Protein AF-A0A920IRC1-F1 (afdb_monomer)

pLDDT: mean 88.24, std 9.73, range [60.34, 98.38]

Radius of gyration: 13.2 Å; Cα contacts (8 Å, |Δi|>4): 108; chains: 1; bounding box: 29×29×32 Å

Secondary structure (DSSP, 8-state):
-HHHHHHTTHHHHHHHHHHTT-----STHHHHTTEEEEEE-TTSSS-EEEE---SEEEEE-TTTTT-TTHHHHHHHHTTS-B-

Foldseek 3Di:
DQVVCVVVVVLVVVLVCVVVVNDQDDPDVSNFQQEQWEWDCPPHPDIDIDGHSHNHFFYEYPCCVVDVRNVVVCVVVVVTPYD

Solvent-accessible surface area (backbone atoms only — not comparable to full-atom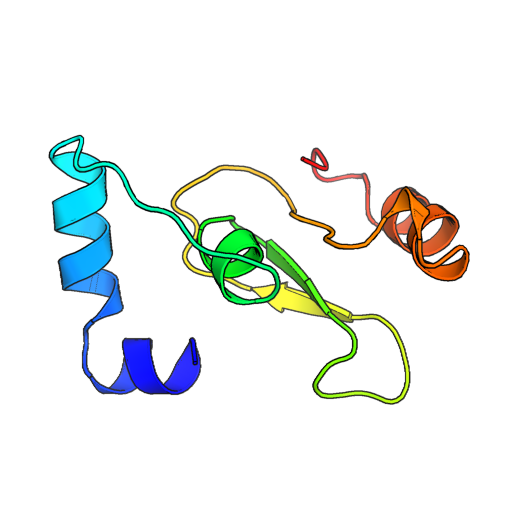 values): 4873 Å² total; per-residue (Å²): 108,71,67,60,32,54,76,68,50,44,54,60,56,51,51,53,39,49,76,71,68,50,90,80,85,51,63,63,76,51,48,23,40,44,15,36,21,22,55,46,43,92,87,45,104,49,79,41,83,41,83,43,69,52,78,36,92,34,31,26,50,70,59,43,92,77,38,75,71,43,50,63,52,46,68,74,57,52,95,44,60,73,93

Sequence (83 aa):
MLAVWREWNLNNILEQAYKKGIIMSGVSAGAICWFDQGITDSFKDHQSVLPCLGFVNGICCPHYDEEPERIPFVKKNSGIRCH

Mean predicted aligned error: 4.5 Å

Stru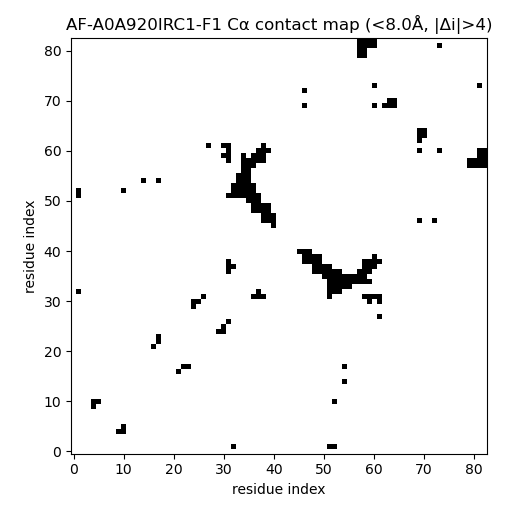cture (mmCIF, N/CA/C/O backbone):
data_AF-A0A920IRC1-F1
#
_entry.id   AF-A0A920IRC1-F1
#
loop_
_atom_site.group_PDB
_atom_site.id
_atom_site.type_symbol
_atom_site.label_atom_id
_atom_site.label_alt_id
_atom_site.label_comp_id
_atom_site.label_asym_id
_atom_site.label_entity_id
_atom_site.label_seq_id
_atom_site.pdbx_PDB_ins_code
_atom_site.Cartn_x
_atom_site.Cartn_y
_atom_site.Cartn_z
_atom_site.occupancy
_atom_site.B_iso_or_equiv
_atom_site.auth_seq_id
_atom_site.auth_comp_id
_atom_site.auth_asym_id
_atom_site.auth_atom_id
_atom_site.pdbx_PDB_model_num
ATOM 1 N N . MET A 1 1 ? -0.976 -10.143 4.394 1.00 91.50 1 MET A N 1
ATOM 2 C CA . MET A 1 1 ? -1.258 -8.909 5.164 1.00 91.50 1 MET A CA 1
ATOM 3 C C . MET A 1 1 ? -2.641 -8.342 4.851 1.00 91.50 1 MET A C 1
ATOM 5 O O . MET A 1 1 ? -3.519 -8.500 5.683 1.00 91.50 1 MET A O 1
ATOM 9 N N . LEU A 1 2 ? -2.877 -7.767 3.662 1.00 94.19 2 LEU A N 1
ATOM 10 C CA . LEU A 1 2 ? -4.149 -7.101 3.315 1.00 94.19 2 LEU A CA 1
ATOM 11 C C . LEU A 1 2 ? -5.404 -7.964 3.523 1.00 94.19 2 LEU A C 1
ATOM 13 O O . LEU A 1 2 ? -6.393 -7.473 4.052 1.00 94.19 2 LEU A O 1
ATOM 17 N N . ALA A 1 3 ? -5.358 -9.245 3.143 1.00 94.00 3 ALA A N 1
ATOM 18 C CA . ALA A 1 3 ? -6.477 -10.166 3.352 1.00 94.00 3 ALA A CA 1
ATOM 19 C C . ALA A 1 3 ? -6.826 -10.322 4.843 1.00 94.00 3 ALA A C 1
ATOM 21 O O . ALA A 1 3 ? -7.976 -10.150 5.219 1.00 94.00 3 ALA A O 1
ATOM 22 N N . VAL A 1 4 ? -5.818 -10.542 5.696 1.00 96.19 4 VAL A N 1
ATOM 23 C CA . VAL A 1 4 ? -5.988 -10.656 7.157 1.00 96.19 4 VAL A CA 1
ATOM 24 C C . VAL A 1 4 ? -6.522 -9.353 7.754 1.00 96.19 4 VAL A C 1
ATOM 26 O O . VAL A 1 4 ? -7.396 -9.369 8.610 1.00 96.19 4 VAL A O 1
ATOM 29 N N . TRP A 1 5 ? -6.033 -8.204 7.282 1.00 96.44 5 TRP A N 1
ATOM 30 C CA . TRP A 1 5 ? -6.509 -6.905 7.756 1.00 96.44 5 TRP A CA 1
ATOM 31 C C . TRP A 1 5 ? -7.975 -6.658 7.410 1.00 96.44 5 TRP A C 1
ATOM 33 O O . TRP A 1 5 ? -8.695 -6.095 8.227 1.00 96.44 5 TRP A O 1
ATOM 43 N N . ARG A 1 6 ? -8.419 -7.085 6.224 1.00 95.56 6 ARG A N 1
ATOM 44 C CA . ARG A 1 6 ? -9.829 -7.008 5.824 1.00 95.56 6 ARG A CA 1
ATOM 45 C C . ARG A 1 6 ? -10.686 -7.981 6.632 1.00 95.56 6 ARG A C 1
ATOM 47 O O . ARG A 1 6 ? -11.710 -7.567 7.157 1.00 95.56 6 ARG A O 1
ATOM 54 N N . GLU A 1 7 ? -10.227 -9.220 6.803 1.00 97.62 7 GLU A N 1
ATOM 55 C CA . GLU A 1 7 ? -10.905 -10.240 7.618 1.00 97.62 7 GLU A CA 1
ATOM 56 C C . GLU A 1 7 ? -11.165 -9.748 9.049 1.00 97.62 7 GLU A C 1
ATOM 58 O O . GLU A 1 7 ? -12.219 -9.988 9.628 1.00 97.62 7 GLU A O 1
ATOM 63 N N . TRP A 1 8 ? -10.214 -9.009 9.624 1.00 97.69 8 TRP A N 1
ATOM 64 C CA . TRP A 1 8 ? -10.311 -8.497 10.992 1.00 97.69 8 TRP A CA 1
ATOM 65 C C . TRP A 1 8 ? -10.836 -7.060 11.083 1.00 97.69 8 TRP A C 1
ATOM 67 O O . TRP A 1 8 ? -10.766 -6.453 12.150 1.00 97.69 8 TRP A O 1
ATOM 77 N N . ASN A 1 9 ? -11.354 -6.491 9.988 1.00 96.56 9 ASN A N 1
ATOM 78 C CA . ASN A 1 9 ? -11.827 -5.100 9.905 1.00 96.56 9 ASN A CA 1
ATOM 79 C C . ASN A 1 9 ? -10.782 -4.035 10.298 1.00 96.56 9 ASN A C 1
ATOM 81 O O . ASN A 1 9 ? -11.122 -2.884 10.590 1.00 96.56 9 ASN A O 1
ATOM 85 N N . LEU A 1 10 ? -9.494 -4.386 10.281 1.00 97.00 10 LEU A N 1
ATOM 86 C CA . LEU A 1 10 ? -8.404 -3.471 10.600 1.00 97.00 10 LEU A CA 1
ATOM 87 C C . LEU A 1 10 ? -8.295 -2.351 9.557 1.00 97.00 10 LEU A C 1
ATOM 89 O O . LEU A 1 10 ? -7.938 -1.230 9.905 1.00 97.00 10 LEU A O 1
ATOM 93 N N . ASN A 1 11 ? -8.665 -2.614 8.300 1.00 96.31 11 ASN A N 1
ATOM 94 C CA . ASN A 1 11 ? -8.729 -1.598 7.246 1.00 96.31 11 ASN A CA 1
ATOM 95 C C . ASN A 1 11 ? -9.611 -0.400 7.643 1.00 96.31 11 ASN A C 1
ATOM 97 O O . ASN A 1 11 ? -9.214 0.735 7.406 1.00 96.31 11 ASN A O 1
ATOM 101 N N . ASN A 1 12 ? -10.746 -0.634 8.311 1.00 97.25 12 ASN A N 1
ATOM 102 C CA . ASN A 1 12 ? -11.647 0.438 8.746 1.00 97.25 12 ASN A CA 1
ATOM 103 C C . ASN A 1 12 ? -11.011 1.286 9.859 1.00 97.25 12 ASN A C 1
ATOM 105 O O . ASN A 1 12 ? -11.135 2.509 9.872 1.00 97.25 12 ASN A O 1
ATOM 109 N N . ILE A 1 13 ? -10.305 0.641 10.793 1.00 97.69 13 ILE A N 1
ATOM 110 C CA . ILE A 1 13 ? -9.598 1.321 11.887 1.00 97.69 13 ILE A CA 1
ATOM 111 C C . ILE A 1 13 ? -8.456 2.175 11.325 1.00 97.69 13 ILE A C 1
ATOM 113 O O . ILE A 1 13 ? -8.302 3.336 11.703 1.00 97.69 13 ILE A O 1
ATOM 117 N N . LEU A 1 14 ? -7.683 1.617 10.390 1.00 97.56 14 LEU A N 1
ATOM 118 C CA . LEU A 1 14 ? -6.586 2.316 9.724 1.00 97.56 14 LEU A CA 1
ATOM 119 C C . LEU A 1 14 ? -7.095 3.494 8.884 1.00 97.56 14 LEU A C 1
ATOM 121 O O . LEU A 1 14 ? -6.499 4.565 8.920 1.00 97.56 14 LEU A O 1
ATOM 125 N N . GLU A 1 15 ? -8.230 3.346 8.199 1.00 97.25 15 GLU A N 1
ATOM 126 C CA . GLU A 1 15 ? -8.846 4.439 7.440 1.00 97.25 15 GLU A CA 1
ATOM 127 C C . GLU A 1 15 ? -9.279 5.589 8.362 1.00 97.25 15 GLU A C 1
ATOM 129 O O . GLU A 1 15 ? -9.064 6.763 8.057 1.00 97.25 15 GLU A O 1
ATOM 134 N N . GLN A 1 16 ? -9.854 5.274 9.525 1.00 98.06 16 GLN A N 1
ATOM 135 C CA . GLN A 1 16 ? -10.201 6.289 10.521 1.00 98.06 16 GLN A CA 1
ATOM 136 C C . GLN A 1 16 ? -8.962 6.993 11.076 1.00 98.06 16 GLN A C 1
ATOM 138 O O . GLN A 1 16 ? -8.988 8.209 11.262 1.00 98.06 16 GLN A O 1
ATOM 143 N N . ALA A 1 17 ? -7.886 6.250 11.347 1.00 97.94 17 ALA A N 1
ATOM 144 C CA . ALA A 1 17 ? -6.616 6.817 11.789 1.00 97.94 17 ALA A CA 1
ATOM 145 C C . ALA A 1 17 ? -6.034 7.766 10.730 1.00 97.94 17 ALA A C 1
ATOM 147 O O . ALA A 1 17 ? -5.695 8.908 11.047 1.00 97.94 17 ALA A O 1
ATOM 148 N N . TYR A 1 18 ? -6.019 7.334 9.467 1.00 97.25 18 TYR A N 1
ATOM 149 C CA . TYR A 1 18 ? -5.585 8.138 8.329 1.00 97.25 18 TYR A CA 1
ATOM 150 C C . TYR A 1 18 ? -6.380 9.443 8.206 1.00 97.25 18 TYR A C 1
ATOM 152 O O . TYR A 1 18 ? -5.798 10.526 8.169 1.00 97.25 18 TYR A O 1
ATOM 160 N N . LYS A 1 19 ? -7.718 9.365 8.248 1.00 97.25 19 LYS A N 1
ATOM 161 C CA . LYS A 1 19 ? -8.609 10.540 8.183 1.00 97.25 19 LYS A CA 1
ATOM 162 C C . LYS A 1 19 ? -8.442 11.499 9.365 1.00 97.25 19 LYS A C 1
ATOM 164 O O . LYS A 1 19 ? -8.766 12.675 9.239 1.00 97.25 19 LYS A O 1
ATOM 169 N N . LYS A 1 20 ? -7.930 11.023 10.504 1.00 98.38 20 LYS A N 1
ATOM 170 C CA . LYS A 1 20 ? -7.584 11.849 11.673 1.00 98.38 20 LYS A CA 1
ATOM 171 C C . LYS A 1 20 ? -6.199 12.499 11.571 1.00 98.38 20 LYS A C 1
ATOM 173 O O . LYS A 1 20 ? -5.789 13.175 12.509 1.00 98.38 20 LYS A O 1
ATOM 178 N N . GLY A 1 21 ? -5.477 12.298 10.468 1.00 97.12 21 GLY A N 1
ATOM 179 C CA . GLY A 1 21 ? -4.135 12.843 10.269 1.00 97.12 21 GLY A CA 1
ATOM 180 C C . GLY A 1 21 ? -3.045 12.100 11.044 1.00 97.12 21 GLY A C 1
ATOM 181 O O . GLY A 1 21 ? -1.964 12.649 11.244 1.00 97.12 21 GLY A O 1
ATOM 182 N N . ILE A 1 22 ? -3.308 10.868 11.500 1.00 98.06 22 ILE A N 1
ATOM 183 C CA . ILE A 1 22 ? -2.279 10.042 12.139 1.00 98.06 22 ILE A CA 1
ATOM 184 C C . ILE A 1 22 ? -1.237 9.655 11.087 1.00 98.06 22 ILE A C 1
ATOM 186 O O . ILE A 1 22 ? -1.576 9.172 10.007 1.00 98.06 22 ILE A O 1
ATOM 190 N N . ILE A 1 23 ? 0.040 9.849 11.421 1.00 95.75 23 ILE A N 1
ATOM 191 C CA . ILE A 1 23 ? 1.154 9.459 10.556 1.00 95.75 23 ILE A CA 1
ATOM 192 C C . ILE A 1 23 ? 1.236 7.931 10.520 1.00 95.75 23 ILE A C 1
ATOM 194 O O . ILE A 1 23 ? 1.391 7.284 11.556 1.00 95.75 23 ILE A O 1
ATOM 198 N N . MET A 1 24 ? 1.160 7.366 9.317 1.00 94.94 24 MET A N 1
ATOM 199 C CA . MET A 1 24 ? 1.329 5.937 9.062 1.00 94.94 24 MET A CA 1
ATOM 200 C C . MET A 1 24 ? 2.608 5.717 8.260 1.00 94.94 24 MET A C 1
ATOM 202 O O . MET A 1 24 ? 2.916 6.486 7.349 1.00 94.94 24 MET A O 1
ATOM 206 N N . SER A 1 25 ? 3.352 4.669 8.596 1.00 94.69 25 SER A N 1
ATOM 207 C CA . SER A 1 25 ? 4.595 4.316 7.918 1.00 94.69 25 SER A CA 1
ATOM 208 C C . SER A 1 25 ? 4.725 2.803 7.767 1.00 94.69 25 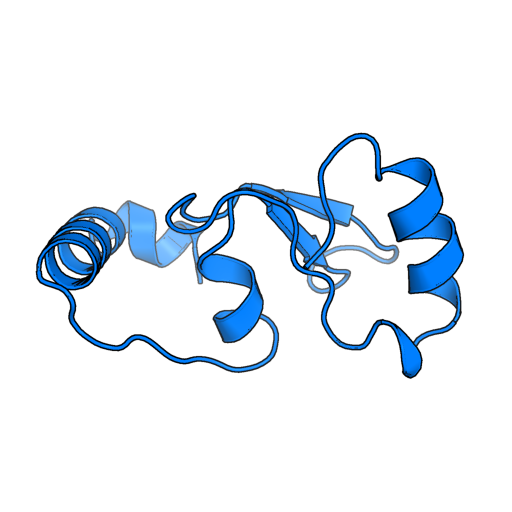SER A C 1
ATOM 210 O O . SER A 1 25 ? 4.124 2.021 8.505 1.00 94.69 25 SER A O 1
ATOM 212 N N . GLY A 1 26 ? 5.509 2.389 6.779 1.00 92.94 26 GLY A N 1
ATOM 213 C CA . GLY A 1 26 ? 5.822 0.993 6.516 1.00 92.94 26 GLY A CA 1
ATOM 214 C C . GLY A 1 26 ? 6.862 0.878 5.407 1.00 92.94 26 GLY A C 1
ATOM 215 O O . GLY A 1 26 ? 7.096 1.832 4.670 1.00 92.94 26 GLY A O 1
ATOM 216 N N . VAL A 1 27 ? 7.496 -0.289 5.305 1.00 90.88 27 VAL A N 1
ATOM 217 C CA . VAL A 1 27 ? 8.530 -0.592 4.302 1.00 90.88 27 VAL A CA 1
ATOM 218 C C . VAL A 1 27 ? 8.078 -1.738 3.404 1.00 90.88 27 VAL A C 1
ATOM 220 O O . VAL A 1 27 ? 7.330 -2.611 3.850 1.00 90.88 27 VAL A O 1
ATOM 223 N N . SER A 1 28 ? 8.525 -1.747 2.144 1.00 89.81 28 SER A N 1
ATOM 224 C CA . SER A 1 28 ? 8.199 -2.794 1.162 1.00 89.81 28 SER A CA 1
ATOM 225 C C . SER A 1 28 ? 6.677 -3.022 1.051 1.00 89.81 28 SER A C 1
ATOM 227 O O . SER A 1 28 ? 5.947 -2.084 0.730 1.00 89.81 28 SER A O 1
ATOM 229 N N . ALA A 1 29 ? 6.153 -4.207 1.384 1.00 90.81 29 ALA A N 1
ATOM 230 C CA . ALA A 1 29 ? 4.710 -4.480 1.415 1.00 90.81 29 ALA A CA 1
ATOM 231 C C . ALA A 1 29 ? 3.917 -3.512 2.321 1.00 90.81 29 ALA A C 1
ATOM 233 O O . ALA A 1 29 ? 2.753 -3.217 2.046 1.00 90.81 29 ALA A O 1
ATOM 234 N N . GLY A 1 30 ? 4.548 -3.001 3.382 1.00 92.94 30 GLY A N 1
ATOM 235 C CA . GLY A 1 30 ? 3.992 -1.972 4.257 1.00 92.94 30 GLY A CA 1
ATOM 236 C C . GLY A 1 30 ? 4.086 -0.552 3.694 1.00 92.94 30 GLY A C 1
ATOM 237 O O . GLY A 1 30 ? 3.376 0.310 4.183 1.00 92.94 30 GLY A O 1
ATOM 238 N N . ALA A 1 31 ? 4.930 -0.284 2.695 1.00 92.12 31 ALA A N 1
ATOM 239 C CA . ALA A 1 31 ? 4.907 0.981 1.952 1.00 92.12 31 ALA A CA 1
ATOM 240 C C . ALA A 1 31 ? 3.815 0.948 0.870 1.00 92.12 31 ALA A C 1
ATOM 242 O O . ALA A 1 31 ? 3.052 1.898 0.714 1.00 92.12 31 ALA A O 1
ATOM 243 N N . ILE A 1 32 ? 3.700 -0.192 0.181 1.00 93.69 32 ILE A N 1
ATOM 244 C CA . ILE A 1 32 ? 2.727 -0.428 -0.888 1.00 93.69 32 ILE A CA 1
ATOM 245 C C . ILE A 1 32 ? 1.276 -0.293 -0.404 1.00 93.69 32 ILE A C 1
ATOM 247 O O . ILE A 1 32 ? 0.435 0.266 -1.105 1.00 93.69 32 ILE A O 1
ATOM 251 N N . CYS A 1 33 ? 0.955 -0.847 0.768 1.0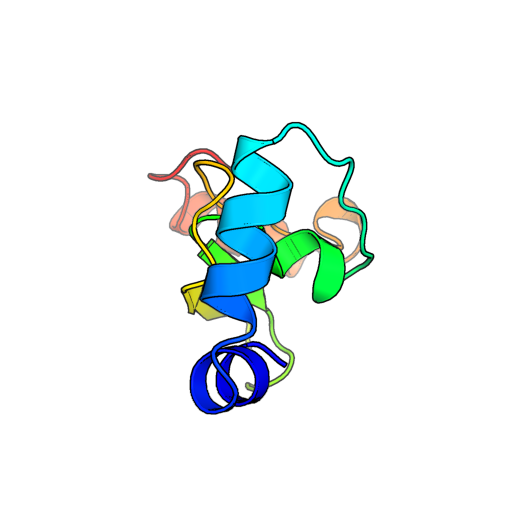0 95.44 33 CYS A N 1
ATOM 252 C CA . CYS A 1 33 ? -0.431 -1.108 1.162 1.00 95.44 33 CYS A CA 1
ATOM 253 C C . CYS A 1 33 ? -1.321 0.134 1.293 1.00 95.44 33 CYS A C 1
ATOM 255 O O . CYS A 1 33 ? -2.542 -0.011 1.248 1.00 95.44 33 CYS A O 1
ATOM 257 N N . TRP A 1 34 ? -0.737 1.322 1.441 1.00 95.94 34 TRP A N 1
ATOM 258 C CA . TRP A 1 34 ? -1.468 2.580 1.594 1.00 95.94 34 TRP A CA 1
ATOM 259 C C . TRP A 1 34 ? -2.059 3.100 0.285 1.00 95.94 34 TRP A C 1
ATOM 261 O O . TRP A 1 34 ? -3.015 3.869 0.323 1.00 95.94 34 TRP A O 1
ATOM 271 N N . PHE A 1 35 ? -1.509 2.693 -0.856 1.00 95.19 35 PHE A N 1
ATOM 272 C CA . PHE A 1 35 ? -1.904 3.204 -2.165 1.00 95.19 35 PHE A CA 1
ATOM 273 C C . PHE A 1 35 ? -3.170 2.517 -2.698 1.00 95.19 35 PHE A C 1
ATOM 275 O O . PHE A 1 35 ? -3.642 1.541 -2.109 1.00 95.19 35 PHE A O 1
ATOM 282 N N . ASP A 1 36 ? -3.729 2.993 -3.813 1.00 94.69 36 ASP A N 1
ATOM 283 C CA . ASP A 1 36 ? -4.796 2.276 -4.536 1.00 94.69 36 ASP A CA 1
ATOM 284 C C . ASP A 1 36 ? -4.312 0.898 -4.983 1.00 94.69 36 ASP A C 1
ATOM 286 O O . ASP A 1 36 ? -5.016 -0.112 -4.867 1.00 94.69 36 ASP A O 1
ATOM 290 N N . GLN A 1 37 ? -3.083 0.860 -5.500 1.00 93.69 37 GLN A N 1
ATOM 291 C CA . GLN A 1 37 ? -2.478 -0.323 -6.085 1.00 93.69 37 GLN A CA 1
ATOM 292 C C . GLN A 1 37 ? -0.990 -0.435 -5.746 1.00 93.69 37 GLN A C 1
ATOM 294 O O . GLN A 1 37 ? -0.312 0.542 -5.434 1.00 93.69 37 GLN A O 1
ATOM 299 N N . GLY A 1 38 ? -0.471 -1.653 -5.861 1.00 91.81 38 GLY A N 1
ATOM 300 C CA . GLY A 1 38 ? 0.927 -1.971 -5.619 1.00 91.81 38 GLY A CA 1
ATOM 301 C C . GLY A 1 38 ? 1.502 -2.947 -6.623 1.00 91.81 38 GLY A C 1
ATOM 302 O O . GLY A 1 38 ? 0.800 -3.868 -7.038 1.00 91.81 38 GLY A O 1
ATOM 303 N N . ILE A 1 39 ? 2.778 -2.787 -6.970 1.00 90.56 39 ILE A N 1
ATOM 304 C CA . ILE A 1 39 ? 3.509 -3.766 -7.782 1.00 90.56 39 ILE A CA 1
ATOM 305 C C . ILE A 1 39 ? 4.251 -4.733 -6.864 1.00 90.56 39 ILE A C 1
ATOM 307 O O . ILE A 1 39 ? 5.061 -4.331 -6.029 1.00 90.56 39 ILE A O 1
ATOM 311 N N . THR A 1 40 ? 3.970 -6.021 -7.027 1.00 87.50 40 THR A N 1
ATOM 312 C CA . THR A 1 40 ? 4.538 -7.094 -6.212 1.00 87.50 40 THR A CA 1
ATOM 313 C C . THR A 1 40 ? 4.721 -8.376 -7.022 1.00 87.50 40 THR A C 1
ATOM 315 O O . THR A 1 40 ? 3.915 -8.719 -7.891 1.00 87.50 40 THR A O 1
ATOM 318 N N . ASP A 1 41 ? 5.764 -9.104 -6.668 1.00 83.62 41 ASP A N 1
ATOM 319 C CA . ASP A 1 41 ? 6.152 -10.452 -7.086 1.00 83.62 41 ASP A CA 1
ATOM 320 C C . ASP A 1 41 ? 6.034 -11.454 -5.929 1.00 83.62 41 ASP A C 1
ATOM 322 O O . ASP A 1 41 ? 6.276 -12.641 -6.093 1.00 83.62 41 ASP A O 1
ATOM 326 N N . SER A 1 42 ? 5.596 -11.026 -4.742 1.00 78.69 42 SER A N 1
ATOM 327 C CA . SER A 1 42 ? 5.642 -11.865 -3.536 1.00 78.69 42 SER A CA 1
ATOM 328 C C . SER A 1 42 ? 4.735 -13.104 -3.588 1.00 78.69 42 SER A C 1
ATOM 330 O O . SER A 1 42 ? 4.810 -13.956 -2.709 1.00 78.69 42 SER A O 1
ATOM 332 N N . PHE A 1 43 ? 3.853 -13.199 -4.587 1.00 70.94 43 PHE A N 1
ATOM 333 C CA . PHE A 1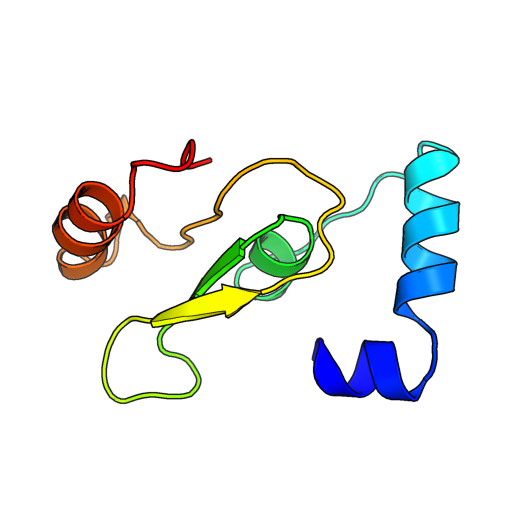 43 ? 2.896 -14.297 -4.756 1.00 70.94 43 PHE A CA 1
ATOM 334 C C . PHE A 1 43 ? 2.916 -14.922 -6.158 1.00 70.94 43 PHE A C 1
ATOM 336 O O . PHE A 1 43 ? 2.046 -15.740 -6.463 1.00 70.94 43 PHE A O 1
ATOM 343 N N . LYS A 1 44 ? 3.845 -14.520 -7.034 1.00 71.06 44 LYS A N 1
ATOM 344 C CA . LYS A 1 44 ? 3.942 -15.006 -8.417 1.00 71.06 44 LYS A CA 1
ATOM 345 C C . LYS A 1 44 ? 5.395 -15.027 -8.866 1.00 71.06 44 LYS A C 1
ATOM 347 O O . LYS A 1 44 ? 6.168 -14.175 -8.463 1.00 71.06 44 LYS A O 1
ATOM 352 N N . ASP A 1 45 ? 5.714 -15.889 -9.824 1.00 77.19 45 ASP A N 1
ATOM 353 C CA . ASP A 1 45 ? 7.039 -15.919 -10.467 1.00 77.19 45 ASP A CA 1
ATOM 354 C C . ASP A 1 45 ? 7.349 -14.649 -11.294 1.00 77.19 45 ASP A C 1
ATOM 356 O O . ASP A 1 45 ? 8.398 -14.545 -11.923 1.00 77.19 45 ASP A O 1
ATOM 360 N N . HIS A 1 46 ? 6.415 -13.692 -11.354 1.00 80.25 46 HIS A N 1
ATOM 361 C CA . HIS A 1 46 ? 6.527 -12.459 -12.121 1.00 80.25 46 HIS A CA 1
ATOM 362 C C . HIS A 1 46 ? 5.795 -11.295 -11.439 1.00 80.25 46 HIS A C 1
ATOM 364 O O . HIS A 1 46 ? 4.846 -11.490 -10.673 1.00 80.25 46 HIS A O 1
ATOM 370 N N . GLN A 1 47 ? 6.159 -10.066 -11.816 1.00 84.25 47 GLN A N 1
ATOM 371 C CA . GLN A 1 47 ? 5.518 -8.859 -11.297 1.00 84.25 47 GLN A CA 1
ATOM 372 C C . GLN A 1 47 ? 4.017 -8.815 -11.598 1.00 84.25 47 GLN A C 1
ATOM 374 O O . GLN A 1 47 ? 3.541 -9.231 -12.663 1.00 84.25 47 GLN A O 1
ATOM 379 N N . SER A 1 48 ? 3.252 -8.314 -10.634 1.00 88.38 48 SER A N 1
ATOM 380 C CA . SER A 1 48 ? 1.799 -8.222 -10.700 1.00 88.38 48 SER A CA 1
ATOM 381 C C . SER A 1 48 ? 1.277 -6.988 -9.975 1.00 88.38 48 SER A C 1
ATOM 383 O O . SER A 1 48 ? 1.918 -6.472 -9.063 1.00 88.38 48 SER A O 1
ATOM 385 N N . VAL A 1 49 ? 0.104 -6.512 -10.398 1.00 90.38 49 VAL A N 1
ATOM 386 C CA . VAL A 1 49 ? -0.595 -5.399 -9.748 1.00 90.38 49 VAL A CA 1
ATOM 387 C C . VAL A 1 49 ? -1.570 -5.953 -8.710 1.00 90.38 49 VAL A C 1
ATOM 389 O O . VAL A 1 49 ? -2.379 -6.830 -9.018 1.00 90.38 49 VAL A O 1
ATOM 392 N N . LEU A 1 50 ? -1.506 -5.422 -7.490 1.00 91.81 50 LEU A N 1
ATOM 393 C CA . LEU A 1 50 ? -2.331 -5.816 -6.353 1.00 91.81 50 LEU A CA 1
ATOM 394 C C . LEU A 1 50 ? -3.191 -4.637 -5.859 1.00 91.81 50 LEU A C 1
ATOM 396 O O . LEU A 1 50 ? -2.628 -3.597 -5.509 1.00 91.81 50 LEU A O 1
ATOM 400 N N . PRO A 1 51 ? -4.526 -4.788 -5.744 1.00 93.31 51 PRO A N 1
ATOM 401 C CA . PRO A 1 51 ? -5.385 -3.796 -5.095 1.00 93.31 51 PRO A CA 1
ATOM 402 C C . PRO A 1 51 ? -5.099 -3.670 -3.592 1.00 93.31 51 PRO A C 1
ATOM 404 O O . PRO A 1 51 ? -5.134 -4.661 -2.850 1.00 93.31 51 PRO A O 1
ATOM 407 N N . CYS A 1 52 ? -4.871 -2.442 -3.137 1.00 95.31 52 CYS A N 1
ATOM 408 C CA . CYS A 1 52 ? -4.411 -2.117 -1.788 1.00 95.31 52 CYS A CA 1
ATOM 409 C C . CYS A 1 52 ? -5.517 -1.423 -0.963 1.00 95.31 52 CYS A C 1
ATOM 411 O O . CYS A 1 52 ? -6.696 -1.743 -1.148 1.00 95.31 52 CYS A O 1
ATOM 413 N N . LEU A 1 53 ? -5.173 -0.609 0.042 1.00 96.44 53 LEU A N 1
ATOM 414 C CA . LEU A 1 53 ? -6.165 0.049 0.906 1.00 96.44 53 LEU A CA 1
ATOM 415 C C . LEU A 1 53 ? -6.789 1.300 0.271 1.00 96.4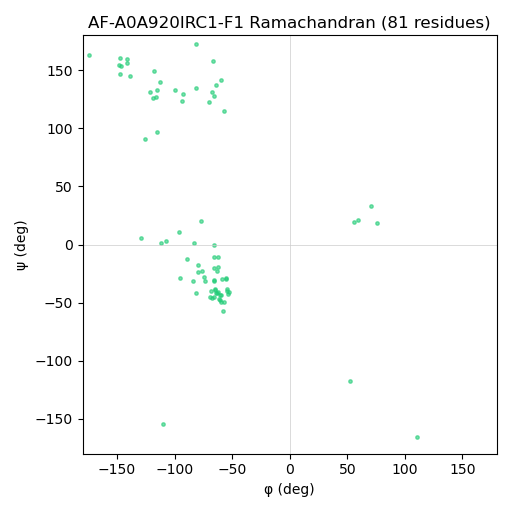4 53 LEU A C 1
ATOM 417 O O . LEU A 1 53 ? -7.899 1.651 0.658 1.00 96.44 53 LEU A O 1
ATOM 421 N N . GLY A 1 54 ? -6.115 1.943 -0.687 1.00 95.31 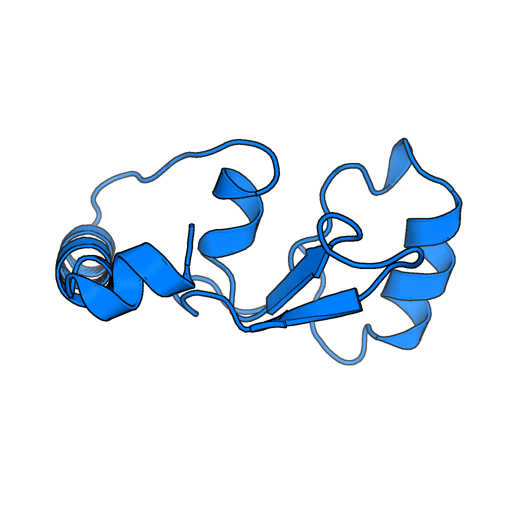54 GLY A N 1
ATOM 422 C CA . GLY A 1 54 ? -6.646 3.113 -1.398 1.00 95.31 54 GLY A CA 1
ATOM 423 C C . GLY A 1 54 ? -6.727 4.379 -0.551 1.00 95.31 54 GLY A C 1
ATOM 424 O O . GLY A 1 54 ? -7.651 5.170 -0.699 1.00 95.31 54 GLY A O 1
ATOM 425 N N . PHE A 1 55 ? -5.793 4.566 0.382 1.00 95.31 55 PHE A N 1
ATOM 426 C CA . PHE A 1 55 ? -5.714 5.802 1.168 1.00 95.31 55 PHE A CA 1
ATOM 427 C C . PHE A 1 55 ? -4.950 6.893 0.418 1.00 95.31 55 PHE A C 1
ATOM 429 O O . PHE A 1 55 ? -5.243 8.075 0.573 1.00 95.31 55 PHE A O 1
ATOM 436 N N . VAL A 1 56 ? -3.978 6.495 -0.403 1.00 93.75 56 VAL A N 1
ATOM 437 C CA . VAL A 1 56 ? -3.174 7.376 -1.249 1.00 93.75 56 VAL A CA 1
ATOM 438 C C . VAL A 1 56 ? -3.443 7.041 -2.710 1.00 93.75 56 VAL A C 1
ATOM 440 O O . VAL A 1 56 ? -3.298 5.893 -3.126 1.00 93.75 56 VAL A O 1
ATOM 443 N N . ASN A 1 57 ? -3.793 8.050 -3.504 1.00 92.19 57 ASN A N 1
ATOM 444 C CA . ASN A 1 57 ? -4.050 7.842 -4.924 1.00 92.19 57 ASN A CA 1
ATOM 445 C C . ASN A 1 57 ? -2.778 7.384 -5.657 1.00 92.19 57 ASN A C 1
ATOM 447 O O . ASN A 1 57 ? -1.710 7.969 -5.471 1.00 92.19 57 ASN A O 1
ATOM 451 N N . GLY A 1 58 ? -2.918 6.405 -6.550 1.00 91.00 58 GLY A N 1
ATOM 452 C CA . GLY A 1 58 ? -1.860 5.947 -7.454 1.00 91.00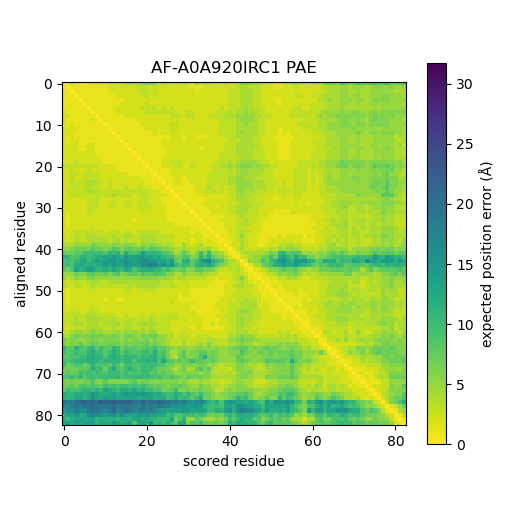 58 GLY A CA 1
ATOM 453 C C . GLY A 1 58 ? -1.315 4.552 -7.148 1.00 91.00 58 GLY A C 1
ATOM 454 O O . GLY A 1 58 ? -1.930 3.760 -6.433 1.00 91.00 58 GLY A O 1
ATOM 455 N N . ILE A 1 59 ? -0.166 4.235 -7.747 1.00 91.38 59 ILE A N 1
ATOM 456 C CA . ILE A 1 59 ? 0.470 2.917 -7.647 1.00 91.38 59 ILE A CA 1
ATOM 457 C C . ILE A 1 59 ? 1.873 3.024 -7.054 1.00 91.38 59 ILE A C 1
ATOM 459 O O . ILE A 1 59 ? 2.669 3.842 -7.505 1.00 91.38 59 ILE A O 1
ATOM 463 N N . CYS A 1 60 ? 2.177 2.188 -6.062 1.00 91.62 60 CYS A N 1
ATOM 464 C CA . CYS A 1 60 ? 3.504 2.122 -5.450 1.00 91.62 60 CYS A CA 1
ATOM 465 C C . CYS A 1 60 ? 4.315 0.951 -6.016 1.00 91.62 60 CYS A C 1
ATOM 467 O O . CYS A 1 60 ? 3.823 -0.181 -6.104 1.00 91.62 60 CYS A O 1
ATOM 469 N N . CYS A 1 61 ? 5.570 1.224 -6.374 1.00 89.81 61 CYS A N 1
ATOM 470 C CA . CYS A 1 61 ? 6.520 0.235 -6.871 1.00 89.81 61 CYS A CA 1
ATOM 471 C C . CYS A 1 61 ? 7.808 0.280 -6.034 1.00 89.81 61 CYS A C 1
ATOM 473 O O . CYS A 1 61 ? 8.713 1.055 -6.349 1.00 89.81 61 CYS A O 1
ATOM 475 N N . PRO A 1 62 ? 7.920 -0.506 -4.949 1.00 83.94 62 PRO A N 1
ATOM 476 C CA . PRO A 1 62 ? 9.175 -0.581 -4.213 1.00 83.94 62 PRO A CA 1
ATOM 477 C C . PRO A 1 62 ? 10.252 -1.244 -5.078 1.00 83.94 62 PRO A C 1
ATOM 479 O O . PRO A 1 62 ? 9.929 -1.978 -6.013 1.00 83.94 62 PRO A O 1
ATOM 482 N N . HIS A 1 63 ? 11.521 -0.987 -4.750 1.00 84.75 63 HIS A N 1
ATOM 483 C CA . HIS A 1 63 ? 12.694 -1.533 -5.453 1.00 84.75 63 HIS A CA 1
ATOM 484 C C . HIS A 1 63 ? 12.764 -1.168 -6.946 1.00 84.75 63 HIS A C 1
ATOM 486 O O . HIS A 1 63 ? 13.455 -1.824 -7.716 1.00 84.75 63 HIS A O 1
ATOM 492 N N . TYR A 1 64 ? 12.068 -0.106 -7.366 1.00 81.25 64 TYR A N 1
ATOM 493 C CA . TYR A 1 64 ? 11.982 0.310 -8.768 1.00 81.25 64 TYR A CA 1
ATOM 494 C C . TYR A 1 64 ? 13.349 0.488 -9.452 1.00 81.25 64 TYR A C 1
ATOM 496 O O . TYR A 1 64 ? 13.512 0.066 -10.595 1.00 81.25 64 TYR A O 1
ATOM 504 N N . ASP A 1 65 ? 14.320 1.075 -8.747 1.00 81.62 65 ASP A N 1
ATOM 505 C CA . ASP A 1 65 ? 15.675 1.314 -9.265 1.00 81.62 65 ASP A CA 1
ATOM 506 C C . ASP A 1 65 ? 16.643 0.142 -9.010 1.00 81.62 65 ASP A C 1
ATOM 508 O O . ASP A 1 65 ? 17.737 0.106 -9.571 1.00 81.62 65 ASP A O 1
ATOM 512 N N . GLU A 1 66 ? 16.254 -0.811 -8.162 1.00 79.56 66 GLU A N 1
ATOM 513 C CA . GLU A 1 66 ? 17.078 -1.958 -7.758 1.00 79.56 66 GLU A CA 1
ATOM 514 C C . GLU A 1 66 ? 16.782 -3.205 -8.608 1.00 79.56 66 GLU A C 1
ATOM 516 O O . GLU A 1 66 ? 17.676 -4.018 -8.838 1.00 79.56 66 GLU A O 1
ATOM 521 N N . GLU A 1 67 ? 15.550 -3.330 -9.117 1.00 81.12 67 GLU A N 1
ATOM 522 C CA . GLU A 1 67 ? 15.058 -4.457 -9.918 1.00 81.12 67 GLU A CA 1
ATOM 523 C C . GLU A 1 67 ? 14.720 -3.988 -11.350 1.00 81.12 67 GLU A C 1
ATOM 525 O O . GLU A 1 67 ? 13.629 -3.456 -11.594 1.00 81.12 67 GLU A O 1
ATOM 530 N N . PRO A 1 68 ? 15.635 -4.160 -12.331 1.00 81.06 68 PRO A N 1
ATOM 531 C CA . PRO A 1 68 ? 15.510 -3.592 -13.678 1.00 81.06 68 PRO A CA 1
ATOM 532 C C . PRO A 1 68 ? 14.218 -3.961 -14.420 1.00 81.06 68 PRO A C 1
ATOM 534 O O . PRO A 1 68 ? 13.730 -3.192 -15.252 1.00 81.06 68 PRO A O 1
ATOM 537 N N . GLU A 1 69 ? 13.636 -5.122 -14.122 1.00 80.12 69 GLU A N 1
ATOM 538 C CA . GLU A 1 69 ? 12.363 -5.602 -14.656 1.00 80.12 69 GLU A CA 1
ATOM 539 C C . GLU A 1 69 ? 11.148 -4.765 -14.221 1.00 80.12 69 GLU A C 1
ATOM 541 O O . GLU A 1 69 ? 10.119 -4.773 -14.908 1.00 80.12 69 GLU A O 1
ATOM 546 N N . ARG A 1 70 ? 11.249 -3.987 -13.134 1.00 80.12 70 ARG A N 1
ATOM 547 C CA . ARG A 1 70 ? 10.159 -3.123 -12.652 1.00 80.12 70 ARG A CA 1
ATOM 548 C C . ARG A 1 70 ? 9.957 -1.892 -13.524 1.00 80.12 70 ARG A C 1
ATOM 550 O O . ARG A 1 70 ? 8.815 -1.473 -13.711 1.00 80.12 70 ARG A O 1
ATOM 557 N N . ILE A 1 71 ? 11.012 -1.360 -14.140 1.00 81.69 71 ILE A N 1
ATOM 558 C CA . ILE A 1 71 ? 10.948 -0.200 -15.045 1.00 81.69 71 ILE A CA 1
ATOM 559 C C . ILE A 1 71 ? 10.005 -0.440 -16.241 1.00 81.69 71 ILE A C 1
ATOM 561 O O . ILE A 1 71 ? 9.057 0.335 -16.427 1.00 81.69 71 ILE A O 1
ATOM 565 N N . PRO A 1 72 ? 10.201 -1.482 -17.076 1.00 82.56 72 PRO A N 1
ATOM 566 C CA . PRO A 1 72 ? 9.300 -1.752 -18.193 1.00 82.56 72 PRO A CA 1
ATOM 567 C C . PRO A 1 72 ? 7.895 -2.147 -17.719 1.00 82.56 72 PRO A C 1
ATOM 569 O O . PRO A 1 72 ? 6.915 -1.807 -18.385 1.00 82.56 72 PRO A O 1
ATOM 572 N N . PHE A 1 73 ? 7.769 -2.813 -16.564 1.00 82.88 73 PHE A N 1
ATOM 573 C CA . PHE A 1 73 ? 6.470 -3.198 -16.014 1.00 82.88 73 PHE A CA 1
ATOM 574 C C . PHE A 1 73 ? 5.645 -1.983 -15.575 1.00 82.88 73 PHE A C 1
ATOM 576 O O . PHE A 1 73 ? 4.476 -1.871 -15.949 1.00 82.88 73 PHE A O 1
ATOM 583 N N . VAL A 1 74 ? 6.251 -1.035 -14.855 1.00 82.44 74 VAL A N 1
ATOM 584 C CA . VAL A 1 74 ? 5.612 0.239 -14.496 1.00 82.44 74 VAL A CA 1
ATOM 585 C C . VAL A 1 74 ? 5.214 0.998 -15.755 1.00 82.44 74 VAL A C 1
ATOM 587 O 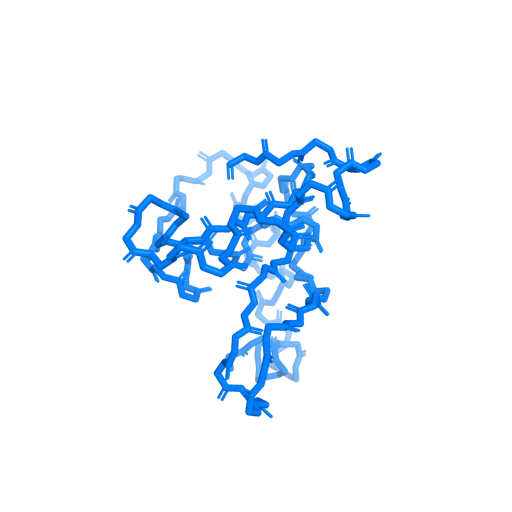O . VAL A 1 74 ? 4.052 1.364 -15.873 1.00 82.44 74 VAL A O 1
ATOM 590 N N . LYS A 1 75 ? 6.114 1.164 -16.737 1.00 80.75 75 LYS A N 1
ATOM 591 C CA . LYS A 1 75 ? 5.818 1.890 -17.992 1.00 80.75 75 LYS A CA 1
ATOM 592 C C . LYS A 1 75 ? 4.654 1.299 -18.794 1.00 80.75 75 LYS A C 1
ATOM 594 O O . LYS A 1 75 ? 3.957 2.019 -19.502 1.00 80.75 75 LYS A O 1
ATOM 599 N N . LYS A 1 76 ? 4.433 -0.014 -18.702 1.00 80.06 76 LYS A N 1
ATOM 600 C CA . LYS A 1 76 ? 3.292 -0.686 -19.342 1.00 80.06 76 LYS A CA 1
ATOM 601 C C . LYS A 1 76 ? 1.971 -0.423 -18.610 1.00 80.06 76 LYS A C 1
ATOM 603 O O . LYS A 1 76 ? 0.917 -0.444 -19.237 1.00 80.06 76 LYS A O 1
ATOM 608 N N . ASN A 1 77 ? 2.030 -0.180 -17.302 1.00 71.44 77 ASN A N 1
ATOM 609 C CA . ASN A 1 77 ? 0.871 0.011 -16.428 1.00 71.44 77 ASN A CA 1
ATOM 610 C C . ASN A 1 77 ? 0.685 1.479 -15.980 1.00 71.44 77 ASN A C 1
ATOM 612 O O . ASN A 1 77 ? -0.248 1.790 -15.245 1.00 71.44 77 ASN A O 1
ATOM 616 N N . SER A 1 78 ? 1.527 2.402 -16.456 1.00 60.47 78 SER A N 1
ATOM 617 C CA . SER A 1 78 ? 1.591 3.809 -16.034 1.00 60.47 78 SER A CA 1
ATOM 618 C C . SER A 1 78 ? 0.487 4.708 -16.601 1.00 60.47 78 SER A C 1
ATOM 620 O O . SER A 1 78 ? 0.612 5.929 -16.580 1.00 60.47 78 SER A O 1
ATOM 622 N N . GLY A 1 79 ? -0.635 4.133 -17.049 1.00 63.12 79 GLY A N 1
ATOM 623 C CA . GLY A 1 79 ? -1.894 4.886 -17.158 1.00 63.12 79 GLY A CA 1
ATOM 624 C C . GLY A 1 79 ? -2.392 5.396 -15.794 1.00 63.12 79 GLY A C 1
ATOM 625 O O . GLY A 1 79 ? -3.295 6.224 -15.732 1.00 63.12 79 GLY A O 1
ATOM 626 N N . ILE A 1 80 ? -1.774 4.919 -14.709 1.00 60.34 80 ILE A N 1
ATOM 627 C CA . ILE A 1 80 ? -1.982 5.304 -13.316 1.00 60.34 80 ILE A CA 1
ATOM 628 C C . ILE A 1 80 ? -0.677 5.945 -12.820 1.00 60.34 80 ILE A C 1
ATOM 630 O O . ILE A 1 80 ? 0.407 5.411 -13.060 1.00 60.34 80 ILE A O 1
ATOM 634 N N . ARG A 1 81 ? -0.762 7.102 -12.152 1.00 68.62 81 ARG A N 1
ATOM 635 C CA . ARG A 1 81 ? 0.402 7.825 -11.612 1.00 68.62 81 ARG A CA 1
ATOM 636 C C . ARG A 1 81 ? 1.185 6.915 -10.655 1.00 68.62 81 ARG A C 1
ATOM 638 O O . ARG A 1 81 ? 0.653 6.519 -9.619 1.00 68.62 81 ARG A O 1
ATOM 645 N N . CYS A 1 82 ? 2.422 6.580 -11.021 1.00 71.19 82 CYS A N 1
ATOM 646 C CA . CYS A 1 82 ? 3.338 5.829 -10.163 1.00 71.19 82 CYS A CA 1
ATOM 647 C C . CYS A 1 82 ? 3.997 6.779 -9.160 1.00 71.19 82 CYS A C 1
ATOM 649 O O . CYS A 1 82 ? 4.418 7.875 -9.542 1.00 71.19 82 CYS A O 1
ATOM 651 N N . HIS A 1 83 ? 4.046 6.351 -7.902 1.00 62.59 83 HIS A N 1
ATOM 652 C CA . HIS A 1 83 ? 4.649 7.053 -6.774 1.00 62.59 83 HIS A CA 1
ATOM 653 C C . HIS A 1 83 ? 5.831 6.270 -6.211 1.00 62.59 83 HIS A C 1
ATOM 655 O O . HIS A 1 83 ? 5.769 5.016 -6.219 1.00 62.59 83 HIS A O 1
#